Protein AF-A0A1A8N4W3-F1 (afdb_m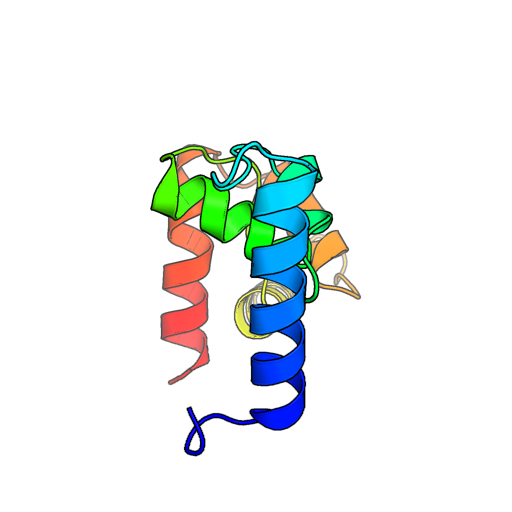onomer)

Solvent-accessible surface area (backbone atoms only — not comparable to full-atom values): 6478 Å² total; per-residue (Å²): 112,79,94,43,84,66,35,73,60,52,54,51,27,52,58,51,31,56,52,47,24,48,74,77,44,81,61,44,83,63,93,43,54,74,52,31,42,70,34,59,93,34,45,71,40,55,20,22,45,45,35,31,75,76,66,73,36,86,78,52,54,40,45,43,75,39,40,38,52,49,44,50,72,71,54,78,47,101,60,83,62,90,46,42,66,53,36,30,54,62,44,66,73,72,51,61,76,88,47,43,74,51,52,43,58,55,35,40,61,61,61,74,110

Secondary structure (DSSP, 8-state):
-TTSTTHHHHHHHHHHHHHHHHHHSTTS---SHHHHHTSTT--HHHHHHHHHHHH----S----HHHHHHHHHTT-SSS--SSHHHHHHHHHTTS-GGGTTHHHHHHHHHHH-

InterPro domains:
  IPR000445 Helix-hairpin-helix motif [PF00633] (25-49)
  IPR003265 HhH-GPD domain [PF00730] (1-96)
  IPR003265 HhH-GPD domain [SM00478] (1-113)
  IPR003265 HhH-GPD domain [cd00056] (1-111)
  IPR004036 Endonuclease III-like, conserved site-2 [PS01155] (27-56)
  IPR011257 DNA glycosylase [SSF48150] (1-112)
  IPR023170 Helix-hairpin-helix, base-excision DNA repair, C-terminal [G3DSA:1.10.1670.10] (59-113)

Organism: NCBI:txid704102

Nearest PDB structures (foldseek):
  7rdt-assembly1_A  TM=9.762E-01  e=6.251E-14  Homo sapiens
  7rds-assembly1_A  TM=5.155E-01  e=9.524E-13  Homo sapiens
  5kn8-assembly1_A  TM=7.429E-01  e=5.588E-04  Geobacillus stearothermophilus
  4ypr-assembly1_A  TM=7.445E-01  e=8.974E-04  Geobacillus stearothermophilus
  8dwe-assembly2_D  TM=7.604E-01  e=2.181E-03  Geobacillus stearothermophilus

Sequence (113 aa):
IYPVGFWRNKVKYLKQTSAVLQRDFGGDIPNSVEGLVRLPGVGPKMAHLAMDIAWNQVSGIGVDTHVHRISNRLGWFRRPTKNPEETRKALEEWLPRELWSEINWLLVGFGQQ

Radius of gyration: 15.73 Å; Cα contacts (8 Å, |Δi|>4): 115; chains: 1; bounding box: 39×26×40 Å

Foldseek 3Di:
DVVDPPVVQVVVLVVQQQVCCVPPVVRDQDLALVRQCPRPPRDSLNSQLCNCPVVVD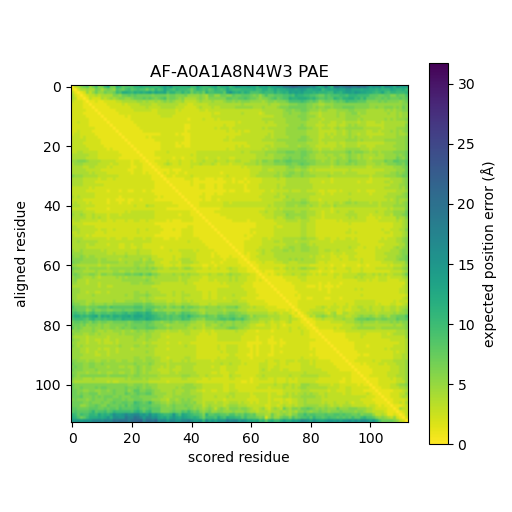RPWANFDPQLLVVCQVVVVAPDRDDDRVSSRVRCVVPPPSVCRNVSVVVRVVVSVD

Mean predicted aligned error: 3.74 Å

pLDDT: mean 92.98, std 5.34, range [58.47, 97.81]

Structure (mmCIF, N/CA/C/O backbone):
data_AF-A0A1A8N4W3-F1
#
_entry.id   AF-A0A1A8N4W3-F1
#
loop_
_atom_site.group_PDB
_atom_site.id
_atom_site.type_symbol
_atom_site.label_atom_id
_atom_site.label_alt_id
_atom_site.label_comp_id
_atom_site.label_asym_id
_atom_site.label_entity_id
_atom_site.label_seq_id
_atom_site.pdbx_PDB_ins_code
_atom_site.Cartn_x
_atom_site.Cartn_y
_atom_site.Cartn_z
_atom_site.occupancy
_atom_site.B_iso_or_equiv
_atom_site.auth_seq_id
_atom_site.auth_comp_id
_atom_site.auth_asym_id
_atom_site.auth_atom_id
_atom_site.pdbx_PDB_model_num
ATOM 1 N N . ILE A 1 1 ? -3.094 -8.221 20.483 1.00 73.56 1 ILE A N 1
ATOM 2 C CA . ILE A 1 1 ? -2.151 -8.097 19.338 1.00 73.56 1 ILE A CA 1
ATOM 3 C C . ILE A 1 1 ? -0.687 -7.834 19.750 1.00 73.56 1 ILE A C 1
ATOM 5 O O . ILE A 1 1 ? 0.095 -7.374 18.929 1.00 73.56 1 ILE A O 1
ATOM 9 N N . TYR A 1 2 ? -0.291 -8.164 20.990 1.00 81.56 2 TYR A N 1
ATOM 10 C CA . TYR A 1 2 ? 1.070 -7.973 21.519 1.00 81.56 2 TYR A CA 1
ATOM 11 C C . TYR A 1 2 ? 2.223 -8.650 20.753 1.00 81.56 2 TYR A C 1
ATOM 13 O O . TYR A 1 2 ? 3.280 -8.027 20.699 1.00 81.56 2 TYR A O 1
ATOM 21 N N . PRO A 1 3 ? 2.074 -9.846 20.135 1.00 90.94 3 PRO A N 1
ATOM 22 C CA . PRO A 1 3 ? 3.192 -10.452 19.402 1.00 90.94 3 PRO A CA 1
ATOM 23 C C . PRO A 1 3 ? 3.547 -9.701 18.108 1.00 90.94 3 PRO A C 1
ATOM 25 O O . PRO A 1 3 ? 4.555 -9.994 17.478 1.00 90.94 3 PRO A O 1
ATOM 28 N N . VAL A 1 4 ? 2.733 -8.725 17.693 1.00 86.75 4 VAL A N 1
ATOM 29 C CA . VAL A 1 4 ? 2.947 -7.969 16.459 1.00 86.75 4 VAL A CA 1
ATOM 30 C C . VAL A 1 4 ? 3.843 -6.756 16.729 1.00 86.75 4 VAL A C 1
ATOM 32 O O . VAL A 1 4 ? 3.600 -5.974 17.649 1.00 86.75 4 VAL A O 1
ATOM 35 N N . GLY A 1 5 ? 4.843 -6.534 15.873 1.00 88.69 5 GLY A N 1
ATOM 36 C CA . GLY A 1 5 ? 5.660 -5.318 15.910 1.00 88.69 5 GLY A CA 1
ATOM 37 C C . GLY A 1 5 ? 4.816 -4.034 15.871 1.00 88.69 5 GLY A C 1
ATOM 38 O O . GLY A 1 5 ? 3.764 -3.974 15.223 1.00 88.69 5 GLY A O 1
ATOM 39 N N . PHE A 1 6 ? 5.280 -2.994 16.573 1.00 92.38 6 PHE A N 1
ATOM 40 C CA . PHE A 1 6 ? 4.601 -1.694 16.699 1.00 92.38 6 PHE A CA 1
ATOM 41 C C . PHE A 1 6 ? 3.170 -1.764 17.268 1.00 92.38 6 PHE A C 1
ATOM 43 O O . PHE A 1 6 ? 2.347 -0.886 16.992 1.00 92.38 6 PHE A O 1
ATOM 50 N N . TRP A 1 7 ? 2.855 -2.778 18.086 1.00 93.75 7 TRP A N 1
ATOM 51 C CA . TRP A 1 7 ? 1.497 -3.006 18.600 1.00 93.75 7 TRP A CA 1
ATOM 52 C C . TRP A 1 7 ? 0.873 -1.782 19.288 1.00 93.75 7 TRP A C 1
ATOM 54 O O . TRP A 1 7 ? -0.321 -1.555 19.123 1.00 93.75 7 TRP A O 1
ATOM 64 N N . ARG A 1 8 ? 1.653 -0.957 20.007 1.00 94.19 8 ARG A N 1
ATOM 65 C CA . ARG A 1 8 ? 1.144 0.259 20.678 1.00 94.19 8 ARG A CA 1
ATOM 66 C C . ARG A 1 8 ? 0.499 1.231 19.687 1.00 94.19 8 ARG A C 1
ATOM 68 O O . ARG A 1 8 ? -0.625 1.680 19.905 1.00 94.19 8 ARG A O 1
ATOM 75 N N . ASN A 1 9 ? 1.179 1.497 18.571 1.00 94.81 9 ASN A N 1
ATOM 76 C CA . ASN A 1 9 ? 0.658 2.359 17.509 1.00 94.81 9 ASN A CA 1
ATOM 77 C C . ASN A 1 9 ? -0.527 1.700 16.802 1.00 94.81 9 ASN A C 1
ATOM 79 O O . ASN A 1 9 ? -1.533 2.358 16.563 1.00 94.81 9 ASN A O 1
ATOM 83 N N . LYS A 1 10 ? -0.455 0.388 16.544 1.00 93.94 10 LYS A N 1
ATOM 84 C CA . LYS A 1 10 ? -1.555 -0.356 15.911 1.00 93.94 10 LYS A CA 1
ATOM 85 C C . LYS A 1 10 ? -2.838 -0.315 16.745 1.00 93.94 10 LYS A C 1
ATOM 87 O O . LYS A 1 10 ? -3.900 -0.053 16.197 1.00 93.94 10 LYS A O 1
ATOM 92 N N . VAL A 1 11 ? -2.756 -0.488 18.067 1.00 95.69 11 VAL A N 1
ATOM 93 C CA . VAL A 1 11 ? -3.920 -0.361 18.966 1.00 95.69 11 VAL A CA 1
ATOM 94 C C . VAL A 1 11 ? -4.499 1.055 18.928 1.00 95.69 11 VAL A C 1
ATOM 96 O O . VAL A 1 11 ? -5.719 1.213 18.889 1.00 95.69 11 VAL A O 1
ATOM 99 N N . LYS A 1 12 ? -3.643 2.086 18.912 1.00 96.19 12 LYS A N 1
ATOM 100 C CA . LYS A 1 12 ? -4.085 3.480 18.769 1.00 96.19 12 LYS A CA 1
ATOM 101 C C . LYS A 1 12 ? -4.833 3.690 17.448 1.00 96.19 12 LYS A C 1
ATOM 103 O O . LYS A 1 12 ? -5.939 4.222 17.471 1.00 96.19 12 LYS A O 1
ATOM 108 N N . TYR A 1 13 ? -4.267 3.240 16.329 1.00 96.62 13 TYR A N 1
ATOM 109 C CA . TYR A 1 13 ? -4.891 3.382 15.014 1.00 96.62 13 TYR A CA 1
ATOM 110 C C . TYR A 1 13 ? -6.195 2.605 14.891 1.00 96.62 13 TYR A C 1
ATOM 112 O O . TYR A 1 13 ? -7.141 3.151 14.340 1.00 96.62 13 TYR A O 1
ATOM 120 N N . LEU A 1 14 ? -6.300 1.401 15.461 1.00 95.69 14 LEU A N 1
ATOM 121 C CA . LEU A 1 14 ? -7.558 0.649 15.484 1.00 95.69 14 LEU A CA 1
ATOM 122 C C . LEU A 1 14 ? -8.674 1.446 16.170 1.00 95.69 14 LEU A C 1
ATOM 124 O O . LEU A 1 14 ? -9.725 1.657 15.576 1.00 95.69 14 LEU A O 1
ATOM 128 N N . LYS A 1 15 ? -8.420 1.972 17.378 1.00 96.69 15 LYS A N 1
ATOM 129 C CA . LYS A 1 15 ? -9.401 2.795 18.109 1.00 96.69 15 LYS A CA 1
ATOM 130 C C . LYS A 1 15 ? -9.813 4.044 17.326 1.00 96.69 15 LYS A C 1
ATOM 132 O O . LYS A 1 15 ? -10.994 4.367 17.258 1.00 96.69 15 LYS A O 1
ATOM 137 N N . GLN A 1 16 ? -8.842 4.746 16.742 1.00 97.62 16 GLN A N 1
ATOM 138 C CA . GLN A 1 16 ? -9.106 5.956 15.961 1.00 97.62 16 GLN A CA 1
ATOM 139 C C . GLN A 1 16 ? -9.874 5.644 14.672 1.00 97.62 16 GLN A C 1
ATOM 141 O O . GLN A 1 16 ? -10.806 6.365 14.337 1.00 97.62 16 GLN A O 1
ATOM 146 N N . THR A 1 17 ? -9.519 4.556 13.988 1.00 97.44 17 THR A N 1
ATOM 147 C CA . THR A 1 17 ? -10.196 4.089 12.773 1.00 97.44 17 THR A CA 1
ATOM 148 C C . THR A 1 17 ? -11.659 3.789 13.064 1.00 97.44 17 THR A C 1
ATOM 150 O O . THR A 1 17 ? -12.517 4.335 12.386 1.00 97.44 17 THR A O 1
ATOM 153 N N . SER A 1 18 ? -11.973 3.028 14.119 1.00 97.00 18 SER A N 1
ATOM 154 C CA . SER A 1 18 ? -13.369 2.748 14.487 1.00 97.00 18 SER A CA 1
ATOM 155 C C . SER A 1 18 ? -14.183 4.023 14.745 1.00 97.00 18 SER A C 1
ATOM 157 O O . SER A 1 18 ? -15.329 4.108 14.316 1.00 97.00 18 SER A O 1
ATOM 159 N N . ALA A 1 19 ? -13.592 5.033 15.394 1.00 97.31 19 ALA A N 1
ATOM 160 C CA . ALA A 1 19 ? -14.259 6.316 15.621 1.00 97.31 19 ALA A CA 1
ATOM 161 C C . ALA A 1 19 ? -14.495 7.100 14.316 1.00 97.31 19 ALA A C 1
ATOM 163 O O . ALA A 1 19 ? -15.567 7.670 14.131 1.00 97.31 19 ALA A O 1
ATOM 164 N N . VAL A 1 20 ? -13.514 7.113 13.404 1.00 97.12 20 VAL A N 1
ATOM 165 C CA . VAL A 1 20 ? -13.638 7.746 12.078 1.00 97.12 20 VAL A CA 1
ATOM 166 C C . VAL A 1 20 ? -14.721 7.060 11.246 1.00 97.12 20 VAL A C 1
ATOM 168 O O . VAL A 1 20 ? -15.556 7.746 10.671 1.00 97.12 20 VAL A O 1
ATOM 171 N N . LEU A 1 21 ? -14.756 5.724 11.228 1.00 97.81 21 LEU A N 1
ATOM 172 C CA . LEU A 1 21 ? -15.761 4.957 10.484 1.00 97.81 21 LEU A CA 1
ATOM 173 C C . LEU A 1 21 ? -17.182 5.269 10.964 1.00 97.81 21 LEU A C 1
ATOM 175 O O . LEU A 1 21 ? -18.054 5.554 10.148 1.00 97.81 21 LEU A O 1
ATOM 179 N N . GLN A 1 22 ? -17.411 5.285 12.281 1.00 97.56 22 GLN A N 1
ATOM 180 C CA . GLN A 1 22 ? -18.727 5.634 12.825 1.00 97.56 22 GLN A CA 1
ATOM 181 C C . GLN A 1 22 ? -19.138 7.072 12.497 1.00 97.56 22 GLN A C 1
ATOM 183 O O . GLN A 1 22 ? -20.290 7.306 12.146 1.00 97.56 22 GLN A O 1
ATOM 188 N N . ARG A 1 23 ? -18.213 8.031 12.614 1.00 96.94 23 ARG A N 1
ATOM 189 C CA . ARG A 1 23 ? -18.514 9.455 12.429 1.00 96.94 23 ARG A CA 1
ATOM 190 C C . ARG A 1 23 ? -18.708 9.840 10.962 1.00 96.94 23 ARG A C 1
ATOM 192 O O . ARG A 1 23 ? -19.641 10.573 10.657 1.00 96.94 23 ARG A O 1
ATOM 199 N N . ASP A 1 24 ? -17.825 9.370 10.081 1.00 96.44 24 ASP A N 1
ATOM 200 C CA . ASP A 1 24 ? -17.686 9.907 8.721 1.00 96.44 24 ASP A CA 1
ATOM 201 C C . ASP A 1 24 ? -18.192 8.944 7.634 1.00 96.44 24 ASP A C 1
ATOM 203 O O . ASP A 1 24 ? -18.459 9.378 6.516 1.00 96.44 24 ASP A O 1
ATOM 207 N N . PHE A 1 25 ? -18.329 7.648 7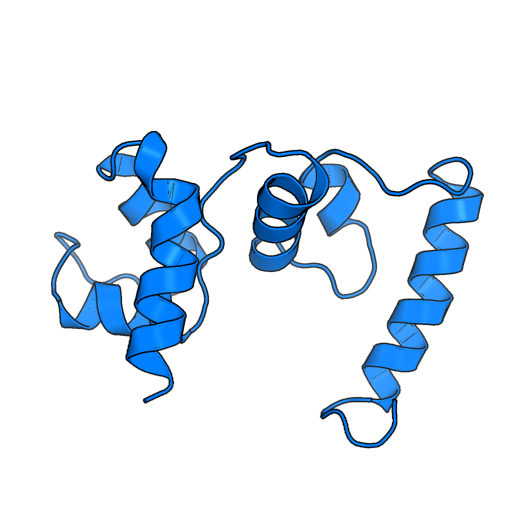.942 1.00 96.12 25 PHE A N 1
ATOM 208 C CA . PHE A 1 25 ? -18.640 6.597 6.961 1.00 96.12 25 PHE A CA 1
ATOM 209 C C . PHE A 1 25 ? -19.837 5.720 7.363 1.00 96.12 25 PHE A C 1
ATOM 211 O O . PHE A 1 25 ? -20.005 4.617 6.853 1.00 96.12 25 PHE A O 1
ATOM 218 N N . GLY A 1 26 ? -20.679 6.182 8.295 1.00 95.50 26 GLY A N 1
ATOM 219 C CA . GLY A 1 26 ? -21.892 5.457 8.698 1.00 95.50 26 GLY A CA 1
ATOM 220 C C . GLY A 1 26 ? -21.624 4.099 9.358 1.00 95.50 26 GLY A C 1
ATOM 221 O O . GLY A 1 26 ? -22.502 3.243 9.381 1.00 95.50 26 GLY A O 1
ATOM 222 N N . GLY A 1 27 ? -20.416 3.895 9.889 1.00 96.25 27 GLY A N 1
ATOM 223 C CA . GLY A 1 27 ? -19.991 2.638 10.502 1.00 96.25 27 GLY A CA 1
ATOM 224 C C . GLY A 1 27 ? -19.448 1.591 9.526 1.00 96.25 27 GLY A C 1
ATOM 225 O O . GLY A 1 27 ? -19.031 0.534 9.995 1.00 96.25 27 GLY A O 1
ATOM 226 N N . ASP A 1 28 ? -19.401 1.879 8.224 1.00 96.69 28 ASP A N 1
ATOM 227 C CA . ASP A 1 28 ? -18.878 0.967 7.202 1.00 96.69 28 ASP A CA 1
ATOM 228 C C . ASP A 1 28 ? -17.502 1.410 6.677 1.00 96.69 28 ASP A C 1
ATOM 230 O O . ASP A 1 28 ? -17.065 2.543 6.893 1.00 96.69 28 ASP A O 1
ATOM 234 N N . ILE A 1 29 ? -16.789 0.502 6.010 1.00 96.44 29 ILE A N 1
ATOM 235 C CA . ILE A 1 29 ? -15.458 0.743 5.454 1.00 96.44 29 ILE A CA 1
ATOM 236 C C . ILE A 1 29 ? -15.588 1.470 4.105 1.00 96.44 29 ILE A C 1
ATOM 238 O O . ILE A 1 29 ? -16.297 0.987 3.222 1.00 96.44 29 ILE A O 1
ATOM 242 N N . PRO A 1 30 ? -14.881 2.597 3.885 1.00 96.19 30 PRO A N 1
ATOM 243 C CA . PRO A 1 30 ? -14.905 3.275 2.595 1.00 96.19 30 PRO A CA 1
ATOM 244 C C . PRO A 1 30 ? -14.362 2.380 1.477 1.00 96.19 30 PRO A C 1
ATOM 246 O O . PRO A 1 30 ? -13.279 1.813 1.596 1.00 96.19 30 PRO A O 1
ATOM 249 N N . ASN A 1 31 ? -15.081 2.335 0.360 1.00 95.69 31 ASN A N 1
ATOM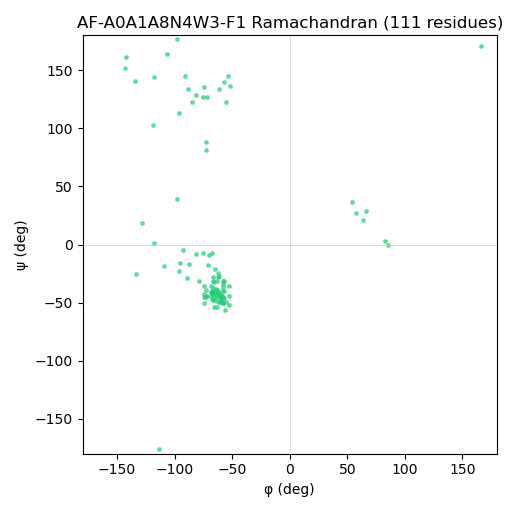 250 C CA . ASN A 1 31 ? -14.754 1.560 -0.838 1.00 95.69 31 ASN A CA 1
ATOM 251 C C . ASN A 1 31 ? -14.055 2.410 -1.916 1.00 95.69 31 ASN A C 1
ATOM 253 O O . ASN A 1 31 ? -14.345 2.300 -3.106 1.00 95.69 31 ASN A O 1
ATOM 257 N N . SER A 1 32 ? -13.158 3.304 -1.502 1.00 96.88 32 SER A N 1
ATOM 258 C CA . SER A 1 32 ? -12.338 4.112 -2.407 1.00 96.88 32 SER A CA 1
ATOM 259 C C . SER A 1 32 ? -10.936 4.297 -1.846 1.00 96.88 32 SER A C 1
ATOM 261 O O . SER A 1 32 ? -10.739 4.318 -0.628 1.00 96.88 32 SER A O 1
ATOM 263 N N . VAL A 1 33 ? -9.946 4.475 -2.726 1.00 96.44 33 VAL A N 1
ATOM 264 C CA . VAL A 1 33 ? -8.554 4.709 -2.311 1.00 96.44 33 VAL A CA 1
ATOM 265 C C . VAL A 1 33 ? -8.466 5.967 -1.448 1.00 96.44 33 VAL A C 1
ATOM 267 O O . VAL A 1 33 ? -7.852 5.947 -0.382 1.00 96.44 33 VAL A O 1
ATOM 270 N N . GLU A 1 34 ? -9.132 7.047 -1.857 1.00 96.44 34 GLU A N 1
ATOM 271 C CA . GLU A 1 34 ? -9.151 8.317 -1.132 1.00 96.44 34 GLU A CA 1
ATOM 272 C C . GLU A 1 34 ? -9.796 8.171 0.246 1.00 96.44 34 GLU A C 1
ATOM 274 O O . GLU A 1 34 ? -9.328 8.774 1.211 1.00 96.44 34 GLU A O 1
ATOM 279 N N . GLY A 1 35 ? -10.866 7.378 0.352 1.00 96.81 35 GLY A N 1
ATOM 280 C CA . GLY A 1 35 ? -11.532 7.105 1.619 1.00 96.81 35 GLY A CA 1
ATOM 281 C C . GLY A 1 35 ? -10.662 6.262 2.549 1.00 96.81 35 GLY A C 1
ATOM 282 O O . GLY A 1 35 ? -10.499 6.604 3.719 1.00 96.81 35 GLY A O 1
ATOM 283 N N . LEU A 1 36 ? -10.032 5.213 2.022 1.00 97.44 36 LEU A N 1
ATOM 284 C CA . LEU A 1 36 ? -9.149 4.332 2.783 1.00 97.44 36 LEU A CA 1
ATOM 285 C C . LEU A 1 36 ? -7.911 5.068 3.302 1.00 97.44 36 LEU A C 1
ATOM 287 O O . LEU A 1 36 ? -7.561 4.902 4.465 1.00 97.44 36 LEU A O 1
ATOM 291 N N . VAL A 1 37 ? -7.281 5.930 2.497 1.00 96.81 37 VAL A N 1
ATOM 292 C CA . VAL A 1 37 ? -6.107 6.726 2.916 1.00 96.81 37 VAL A CA 1
ATOM 293 C C . VAL A 1 37 ? -6.444 7.736 4.026 1.00 96.81 37 VAL A C 1
ATOM 295 O O . VAL A 1 37 ? -5.558 8.147 4.774 1.00 96.81 37 VAL A O 1
ATOM 298 N N . ARG A 1 38 ? -7.718 8.120 4.202 1.00 96.00 38 ARG A N 1
ATOM 299 C CA . ARG A 1 38 ? -8.140 8.953 5.346 1.00 96.00 38 ARG A CA 1
ATOM 300 C C . ARG A 1 38 ? -8.115 8.192 6.672 1.00 96.00 38 ARG A C 1
ATOM 302 O O . ARG A 1 38 ? -8.133 8.825 7.730 1.00 96.00 38 ARG A O 1
ATOM 309 N N . LEU A 1 39 ? -8.080 6.860 6.642 1.00 96.94 39 LEU A N 1
ATOM 310 C CA . LEU A 1 39 ? -8.037 6.056 7.853 1.00 96.94 39 LEU A CA 1
ATOM 311 C C . LEU A 1 39 ? -6.640 6.115 8.501 1.00 96.94 39 LEU A C 1
ATOM 313 O O . LEU A 1 39 ? -5.619 5.973 7.822 1.00 96.94 39 LEU A O 1
ATOM 317 N N . PRO A 1 40 ? -6.555 6.290 9.832 1.00 95.50 40 PRO A N 1
ATOM 318 C CA . PRO A 1 40 ? -5.283 6.352 10.542 1.00 95.50 40 PRO A CA 1
ATOM 319 C C . PRO A 1 40 ? -4.396 5.128 10.288 1.00 95.50 40 PRO A C 1
ATOM 321 O O . PRO A 1 40 ? -4.766 3.994 10.586 1.00 95.50 40 PRO A O 1
ATOM 324 N N . GLY A 1 41 ? -3.182 5.367 9.791 1.00 92.62 41 GLY A N 1
ATOM 325 C CA . GLY A 1 41 ? -2.201 4.311 9.524 1.00 92.62 41 GLY A CA 1
ATOM 326 C C . GLY A 1 41 ? -2.380 3.586 8.186 1.00 92.62 41 GLY A C 1
ATOM 327 O O . GLY A 1 41 ? -1.606 2.671 7.902 1.00 92.62 41 GLY A O 1
ATOM 328 N N . VAL A 1 42 ? -3.341 3.996 7.352 1.00 96.06 42 VAL A N 1
ATOM 329 C CA . VAL A 1 42 ? -3.517 3.478 5.992 1.00 96.06 42 VAL A CA 1
ATOM 330 C C . VAL A 1 42 ? -2.838 4.421 5.000 1.00 96.06 42 VAL A C 1
ATOM 332 O O . VAL A 1 42 ? -3.236 5.565 4.824 1.00 96.06 42 VAL A O 1
ATOM 335 N N . GLY A 1 43 ? -1.773 3.939 4.358 1.00 94.00 43 GLY A N 1
ATOM 336 C CA . GLY A 1 43 ? -1.113 4.636 3.249 1.00 94.00 43 GLY A CA 1
ATOM 337 C C . GLY A 1 43 ? -1.564 4.119 1.874 1.00 94.00 43 GLY A C 1
ATOM 338 O O . GLY A 1 43 ? -2.278 3.114 1.813 1.00 94.00 43 GLY A O 1
ATOM 339 N N . PRO A 1 44 ? -1.081 4.722 0.770 1.00 92.50 44 PRO A N 1
ATOM 340 C CA . PRO A 1 44 ? -1.481 4.366 -0.598 1.00 92.50 44 PRO A CA 1
ATOM 341 C C . PRO A 1 44 ? -1.346 2.872 -0.921 1.00 92.50 44 PRO A C 1
ATOM 343 O O . PRO A 1 44 ? -2.286 2.266 -1.424 1.00 92.50 44 PRO A O 1
ATOM 346 N N . LYS A 1 45 ? -0.229 2.236 -0.529 1.00 92.81 45 LYS A N 1
ATOM 347 C CA . LYS A 1 45 ? -0.033 0.781 -0.681 1.00 92.81 45 LYS A CA 1
ATOM 348 C C . LYS A 1 45 ? -1.195 -0.010 -0.069 1.00 92.81 45 LYS A C 1
ATOM 350 O O . LYS A 1 45 ? -1.743 -0.901 -0.707 1.00 92.81 45 LYS A O 1
ATOM 355 N N . MET A 1 46 ? -1.525 0.286 1.188 1.00 95.31 46 MET A N 1
ATOM 356 C CA . MET A 1 46 ? -2.554 -0.451 1.924 1.00 95.31 46 MET A CA 1
ATOM 357 C C . MET A 1 46 ? -3.943 -0.199 1.340 1.00 95.31 46 MET A C 1
ATOM 359 O O . MET A 1 46 ? -4.743 -1.126 1.297 1.00 95.31 46 MET A O 1
ATOM 363 N N . ALA A 1 47 ? -4.209 1.018 0.860 1.00 96.44 47 ALA A N 1
ATOM 364 C CA . ALA A 1 47 ? -5.464 1.350 0.202 1.00 96.44 47 ALA A CA 1
ATOM 365 C C . ALA A 1 47 ? -5.645 0.567 -1.108 1.00 96.44 47 ALA A C 1
ATOM 367 O O . ALA A 1 47 ? -6.678 -0.069 -1.285 1.00 96.44 47 ALA A O 1
ATOM 368 N N . HIS A 1 48 ? -4.629 0.521 -1.977 1.00 95.50 48 HIS A N 1
ATOM 369 C CA . HIS A 1 48 ? -4.697 -0.263 -3.216 1.00 95.50 48 HIS A CA 1
ATOM 370 C C . HIS A 1 48 ? -4.892 -1.761 -2.958 1.00 95.50 48 HIS A C 1
ATOM 372 O O . HIS A 1 48 ? -5.743 -2.378 -3.591 1.00 95.50 48 HIS A O 1
ATOM 378 N N . LEU A 1 49 ? -4.171 -2.326 -1.981 1.00 94.31 49 LEU A N 1
ATOM 379 C CA . LEU A 1 49 ? -4.345 -3.730 -1.592 1.00 94.31 49 LEU A CA 1
ATOM 380 C C . LEU A 1 49 ? -5.746 -4.016 -1.041 1.00 94.31 49 LEU A C 1
ATOM 382 O O . LEU A 1 49 ? -6.318 -5.056 -1.343 1.00 94.31 49 LEU A O 1
ATOM 386 N N . ALA A 1 50 ? -6.306 -3.112 -0.234 1.00 96.06 50 ALA A N 1
ATOM 387 C CA . ALA A 1 50 ? -7.654 -3.282 0.300 1.00 96.06 50 ALA A CA 1
ATOM 388 C C . ALA A 1 50 ? -8.716 -3.215 -0.808 1.00 96.06 50 ALA A C 1
ATOM 390 O O . ALA A 1 50 ? -9.608 -4.055 -0.826 1.00 96.06 50 ALA A O 1
ATOM 391 N N . MET A 1 51 ? -8.593 -2.275 -1.752 1.00 97.06 51 MET A N 1
ATOM 392 C CA . MET A 1 51 ? -9.481 -2.184 -2.920 1.00 97.06 51 MET A CA 1
ATOM 393 C C . MET A 1 51 ? -9.478 -3.470 -3.749 1.00 97.06 51 MET A C 1
ATOM 395 O O . MET A 1 51 ? -10.541 -3.972 -4.116 1.00 97.06 51 MET A O 1
ATOM 399 N N . ASP A 1 52 ? -8.292 -4.023 -3.995 1.00 94.62 52 ASP A N 1
ATOM 400 C CA . ASP A 1 52 ? -8.131 -5.263 -4.745 1.00 94.62 52 ASP A CA 1
ATOM 401 C C . ASP A 1 52 ? -8.743 -6.455 -3.993 1.00 94.62 52 ASP A C 1
ATOM 403 O O . ASP A 1 52 ? -9.639 -7.121 -4.495 1.00 94.62 52 ASP A O 1
ATOM 407 N N . ILE A 1 53 ? -8.353 -6.673 -2.735 1.00 93.12 53 ILE A N 1
ATOM 408 C CA . ILE A 1 53 ? -8.741 -7.879 -1.988 1.00 93.12 53 ILE A CA 1
ATOM 409 C C . ILE A 1 53 ? -10.205 -7.847 -1.528 1.00 93.12 53 ILE A C 1
ATOM 411 O O . ILE A 1 53 ? -10.885 -8.869 -1.580 1.00 93.12 53 ILE A O 1
ATOM 415 N N . ALA A 1 54 ? -10.693 -6.710 -1.026 1.00 95.81 54 ALA A N 1
ATOM 416 C CA . ALA A 1 54 ? -12.020 -6.639 -0.410 1.00 95.81 54 ALA A CA 1
ATOM 417 C C . ALA A 1 54 ? -13.134 -6.306 -1.412 1.00 95.81 54 ALA A C 1
ATOM 419 O O . ALA A 1 54 ? -14.266 -6.744 -1.216 1.00 95.81 54 ALA A O 1
ATOM 420 N N . TRP A 1 55 ? -12.825 -5.569 -2.486 1.00 96.38 55 TRP A N 1
ATOM 421 C CA . TRP A 1 55 ? -13.813 -5.160 -3.494 1.00 96.38 55 TRP A CA 1
ATOM 422 C C . TRP A 1 55 ? -13.540 -5.708 -4.895 1.00 96.38 55 TRP A C 1
ATOM 424 O O . TRP A 1 55 ? -14.314 -5.413 -5.805 1.00 96.38 55 TRP A O 1
ATOM 434 N N . ASN A 1 56 ? -12.485 -6.509 -5.092 1.00 93.94 56 ASN A N 1
ATOM 435 C CA . ASN A 1 56 ? -12.071 -7.001 -6.410 1.00 93.94 56 ASN A CA 1
ATOM 436 C C . ASN A 1 56 ? -11.858 -5.850 -7.414 1.00 93.94 56 ASN A C 1
ATOM 438 O O . ASN A 1 56 ? -12.220 -5.935 -8.589 1.00 93.94 56 ASN A O 1
ATOM 442 N N . GLN A 1 57 ? -11.335 -4.724 -6.917 1.00 95.25 57 GLN A N 1
ATOM 443 C CA . GLN A 1 57 ? -11.141 -3.496 -7.678 1.00 95.25 57 GLN A CA 1
ATOM 444 C C . GLN A 1 57 ? -9.662 -3.123 -7.745 1.00 95.25 57 GLN A C 1
ATOM 446 O O . GLN A 1 57 ? -9.090 -2.522 -6.832 1.00 95.25 57 GLN A O 1
ATOM 451 N N . VAL A 1 58 ? -9.060 -3.402 -8.901 1.00 94.25 58 VAL A N 1
ATOM 452 C CA . VAL A 1 58 ? -7.672 -3.044 -9.211 1.00 94.25 58 VAL A CA 1
ATOM 453 C C . VAL A 1 58 ? -7.559 -1.534 -9.453 1.00 94.25 58 VAL A C 1
ATOM 455 O O . VAL A 1 58 ? -7.694 -1.035 -10.577 1.00 94.25 58 VAL A O 1
ATOM 458 N N . SER A 1 59 ? -7.338 -0.799 -8.365 1.00 93.94 59 SER A N 1
ATOM 459 C CA . SER A 1 59 ? -7.179 0.663 -8.352 1.00 93.94 59 SER A CA 1
ATOM 460 C C . SER A 1 59 ? -5.737 1.133 -8.583 1.00 93.94 59 SER A C 1
ATOM 462 O O . SER A 1 59 ? -5.520 2.302 -8.884 1.00 93.94 59 SER A O 1
ATOM 464 N N . GLY A 1 60 ? -4.760 0.238 -8.430 1.00 94.12 60 GLY A N 1
ATOM 465 C CA . GLY A 1 60 ? -3.333 0.515 -8.577 1.00 94.12 60 GLY A CA 1
ATOM 466 C C . GLY A 1 60 ? -2.487 -0.618 -8.003 1.00 94.12 60 GLY A C 1
ATOM 467 O O . GLY A 1 60 ? -3.010 -1.513 -7.337 1.00 94.12 60 GLY A O 1
ATOM 468 N N . ILE A 1 61 ? -1.177 -0.586 -8.244 1.00 94.31 61 ILE A N 1
ATOM 469 C CA . ILE A 1 61 ? -0.257 -1.613 -7.737 1.00 94.31 61 ILE A CA 1
ATOM 470 C C . ILE A 1 61 ? 0.165 -1.272 -6.303 1.00 94.31 61 ILE A C 1
ATOM 472 O O . ILE A 1 61 ? 0.765 -0.230 -6.026 1.00 94.31 61 ILE A O 1
ATOM 476 N N . GLY A 1 62 ? -0.088 -2.186 -5.365 1.00 92.31 62 GLY A N 1
ATOM 477 C CA . GLY A 1 62 ? 0.385 -2.063 -3.987 1.00 92.31 62 GLY A CA 1
ATOM 478 C C . GLY A 1 62 ? 1.890 -2.310 -3.872 1.00 92.31 62 GLY A C 1
ATOM 479 O O . GLY A 1 62 ? 2.299 -3.399 -3.494 1.00 92.31 62 GLY A O 1
ATOM 480 N N . VAL A 1 63 ? 2.749 -1.334 -4.166 1.00 92.06 63 VAL A N 1
ATOM 481 C CA . VAL A 1 63 ? 4.208 -1.542 -4.091 1.00 92.06 63 VAL A CA 1
ATOM 482 C C . VAL A 1 63 ? 4.702 -1.554 -2.645 1.00 92.06 63 VAL A C 1
ATOM 484 O O . VAL A 1 63 ? 4.477 -0.619 -1.874 1.00 92.06 63 VAL A O 1
ATOM 487 N N . ASP A 1 64 ? 5.434 -2.604 -2.280 1.00 89.75 64 ASP A N 1
ATOM 488 C CA . ASP A 1 64 ? 6.139 -2.698 -1.007 1.00 89.75 64 ASP A CA 1
ATOM 489 C C . ASP A 1 64 ? 7.662 -2.703 -1.169 1.00 89.75 64 ASP A C 1
ATOM 491 O O . ASP A 1 64 ? 8.190 -2.524 -2.266 1.00 89.75 64 ASP A O 1
ATOM 495 N N . THR A 1 65 ? 8.387 -2.870 -0.063 1.00 90.44 65 THR A N 1
ATOM 496 C CA . THR A 1 65 ? 9.853 -2.851 -0.072 1.00 90.44 65 THR A CA 1
ATOM 497 C C . THR A 1 65 ? 10.461 -3.980 -0.905 1.00 90.44 65 THR A C 1
ATOM 499 O O . THR A 1 65 ? 11.519 -3.770 -1.498 1.00 90.44 65 THR A O 1
ATOM 502 N N . HIS A 1 66 ? 9.819 -5.149 -0.988 1.00 92.06 66 HIS A N 1
ATOM 503 C CA . HIS A 1 66 ? 10.285 -6.271 -1.799 1.00 92.06 66 HIS A CA 1
ATOM 504 C C . HIS A 1 66 ? 10.027 -5.999 -3.279 1.00 92.06 66 HIS A C 1
ATOM 506 O O . HIS A 1 66 ? 10.973 -6.050 -4.063 1.00 92.06 66 HIS A O 1
ATOM 512 N N . VAL A 1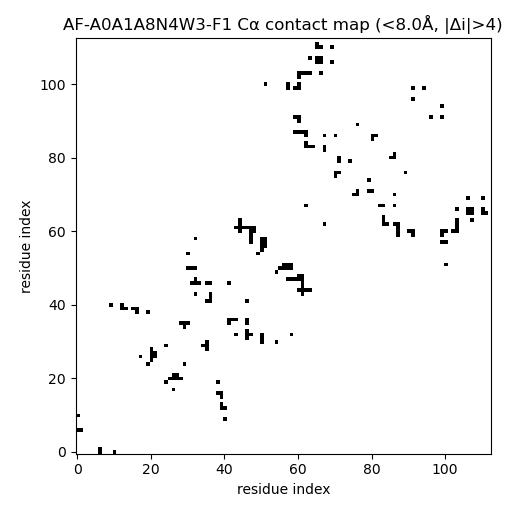 67 ? 8.801 -5.608 -3.644 1.00 92.56 67 VAL A N 1
ATOM 513 C CA . VAL A 1 67 ? 8.433 -5.233 -5.021 1.00 92.56 67 VAL A CA 1
ATOM 514 C C . VAL A 1 67 ? 9.345 -4.117 -5.535 1.00 92.56 67 VAL A C 1
ATOM 516 O O . VAL A 1 67 ? 9.939 -4.247 -6.605 1.00 92.56 67 VAL A O 1
ATOM 519 N N . HIS A 1 68 ? 9.526 -3.051 -4.748 1.00 94.50 68 HIS A N 1
ATOM 520 C CA . HIS A 1 68 ? 10.407 -1.928 -5.077 1.00 94.50 68 HIS A CA 1
ATOM 521 C C . HIS A 1 68 ? 11.852 -2.382 -5.306 1.00 94.50 68 HIS A C 1
ATOM 523 O O . HIS A 1 68 ? 12.463 -2.061 -6.328 1.00 94.50 68 HIS A O 1
ATOM 529 N N . ARG A 1 69 ? 12.409 -3.156 -4.369 1.00 94.19 69 ARG A N 1
ATOM 530 C CA . ARG A 1 69 ? 13.796 -3.623 -4.439 1.00 94.19 69 ARG A CA 1
ATOM 531 C C . ARG A 1 69 ? 14.021 -4.573 -5.612 1.00 94.19 69 ARG A C 1
ATOM 533 O O . ARG A 1 69 ? 15.025 -4.438 -6.303 1.00 94.19 69 ARG A O 1
ATOM 540 N N . ILE A 1 70 ? 13.123 -5.534 -5.823 1.00 94.12 70 ILE A N 1
ATOM 541 C CA . ILE A 1 70 ? 13.253 -6.537 -6.885 1.00 94.12 70 ILE A CA 1
ATOM 542 C C . ILE A 1 70 ? 13.110 -5.875 -8.253 1.00 94.12 70 ILE A C 1
ATOM 544 O O . ILE A 1 70 ? 13.984 -6.064 -9.091 1.00 94.12 70 ILE A O 1
ATOM 548 N N . SER A 1 71 ? 12.099 -5.026 -8.451 1.00 94.00 71 SER A N 1
ATOM 549 C CA . SER A 1 71 ? 11.884 -4.345 -9.737 1.00 94.00 71 SER A CA 1
ATOM 550 C C . SER A 1 71 ? 13.089 -3.486 -10.142 1.00 94.00 71 SER A C 1
ATOM 552 O O . SER A 1 71 ? 13.506 -3.497 -11.298 1.00 94.00 71 SER A O 1
ATOM 554 N N . ASN A 1 72 ? 13.710 -2.792 -9.177 1.00 94.56 72 ASN A N 1
ATOM 555 C CA . ASN A 1 72 ? 14.948 -2.046 -9.422 1.00 94.56 72 ASN A CA 1
ATOM 556 C C . ASN A 1 72 ? 16.146 -2.961 -9.721 1.00 94.56 72 ASN A C 1
ATOM 558 O O . ASN A 1 72 ? 16.938 -2.647 -10.604 1.00 94.56 72 ASN A O 1
ATOM 562 N N . ARG A 1 73 ? 16.285 -4.099 -9.025 1.00 94.00 73 ARG A N 1
ATOM 563 C CA . ARG A 1 73 ? 17.370 -5.069 -9.275 1.00 94.00 73 ARG A CA 1
ATOM 564 C C . ARG A 1 73 ? 17.256 -5.755 -10.632 1.00 94.00 73 ARG A C 1
ATOM 566 O O . ARG A 1 73 ? 18.277 -5.999 -11.260 1.00 94.00 73 ARG A O 1
ATOM 573 N N . LEU A 1 74 ? 16.037 -6.055 -11.073 1.00 93.81 74 LEU A N 1
ATOM 574 C CA . LEU A 1 74 ? 15.774 -6.673 -12.373 1.00 93.81 74 LEU A CA 1
ATOM 575 C C . LEU A 1 74 ? 15.928 -5.690 -13.541 1.00 93.81 74 LEU A C 1
ATOM 577 O O . LEU A 1 74 ? 15.873 -6.109 -14.693 1.00 93.81 74 LEU A O 1
ATOM 581 N N . GLY A 1 75 ? 16.119 -4.394 -13.268 1.00 93.75 75 GLY A N 1
ATOM 582 C CA . GLY A 1 75 ? 16.283 -3.387 -14.314 1.00 93.75 75 GLY A CA 1
ATOM 583 C C . GLY A 1 75 ? 15.022 -3.178 -15.153 1.00 93.75 75 GLY A C 1
ATOM 584 O O . GLY A 1 75 ? 15.120 -2.807 -16.317 1.00 93.75 75 GLY A O 1
ATOM 585 N N . TRP A 1 76 ? 13.834 -3.398 -14.581 1.00 93.75 76 TRP A N 1
ATOM 586 C CA . TRP A 1 76 ? 12.553 -3.251 -15.291 1.00 93.75 76 TRP A CA 1
ATOM 587 C C . TRP A 1 76 ? 12.204 -1.810 -15.679 1.00 93.75 76 TRP A C 1
ATOM 589 O O . TRP A 1 76 ? 11.237 -1.571 -16.395 1.00 93.75 76 TRP A O 1
ATOM 599 N N . PHE A 1 77 ? 12.992 -0.839 -15.225 1.00 90.69 77 PHE A N 1
ATOM 600 C CA . PHE A 1 77 ? 12.796 0.572 -15.515 1.00 90.69 77 PHE A CA 1
ATOM 601 C C . PHE A 1 77 ? 13.995 1.124 -16.281 1.00 90.69 77 PHE A C 1
ATOM 603 O O . PHE A 1 77 ? 15.141 0.797 -15.975 1.00 90.69 77 PHE A O 1
ATOM 610 N N . ARG A 1 78 ? 13.747 2.054 -17.216 1.00 84.31 78 ARG A N 1
ATOM 611 C CA . ARG A 1 78 ? 14.819 2.778 -17.933 1.00 84.31 78 ARG A CA 1
ATOM 612 C C . ARG A 1 78 ? 15.766 3.518 -16.985 1.00 84.31 78 ARG A C 1
ATOM 614 O O . ARG A 1 78 ? 16.932 3.724 -17.307 1.00 84.31 78 ARG A O 1
ATOM 621 N N . ARG A 1 79 ? 15.243 3.976 -15.845 1.00 89.44 79 ARG A N 1
ATOM 622 C CA . ARG A 1 79 ? 15.995 4.614 -14.762 1.00 89.44 79 ARG A CA 1
ATOM 623 C C . ARG A 1 79 ? 15.541 4.018 -13.429 1.00 89.44 79 ARG A C 1
ATOM 625 O O . ARG A 1 79 ? 14.336 3.825 -13.267 1.00 89.44 79 ARG A O 1
ATOM 632 N N . PRO A 1 80 ? 16.455 3.769 -12.476 1.00 92.00 80 PRO A N 1
ATOM 633 C CA . PRO A 1 80 ? 16.079 3.318 -11.143 1.00 92.00 80 PRO A CA 1
ATOM 634 C C . PRO A 1 80 ? 15.113 4.293 -10.465 1.00 92.00 80 PRO A C 1
ATOM 636 O O . PRO A 1 80 ? 15.276 5.512 -10.555 1.00 92.00 80 PRO A O 1
ATOM 639 N N . THR A 1 81 ? 14.127 3.743 -9.765 1.00 95.12 81 THR A N 1
ATOM 640 C CA . THR A 1 81 ? 13.144 4.502 -8.983 1.00 95.12 81 THR A CA 1
ATOM 641 C C . THR A 1 81 ? 13.639 4.665 -7.550 1.00 95.12 81 THR A C 1
ATOM 643 O O . THR A 1 81 ? 14.302 3.780 -7.010 1.00 95.12 81 THR A O 1
ATOM 646 N N . LYS A 1 82 ? 13.341 5.802 -6.918 1.00 93.81 82 LYS A N 1
ATOM 647 C CA . LYS A 1 82 ? 13.868 6.156 -5.588 1.00 93.81 82 LYS A CA 1
ATOM 648 C C . LYS A 1 82 ? 12.920 5.814 -4.448 1.00 93.81 82 LYS A C 1
ATOM 650 O O . LYS A 1 82 ? 13.356 5.692 -3.307 1.00 93.81 82 LYS A O 1
ATOM 655 N N . ASN A 1 83 ? 11.627 5.705 -4.734 1.00 93.31 83 ASN A N 1
ATOM 656 C CA . ASN A 1 83 ? 10.608 5.407 -3.735 1.00 93.31 83 ASN A CA 1
ATOM 657 C C . ASN A 1 83 ? 9.524 4.464 -4.298 1.00 93.31 83 ASN A C 1
ATOM 659 O O . ASN A 1 83 ? 9.397 4.337 -5.518 1.00 93.31 83 ASN A O 1
ATOM 663 N N . PRO A 1 84 ? 8.739 3.795 -3.427 1.00 92.50 84 PRO A N 1
ATOM 664 C CA . PRO A 1 84 ? 7.696 2.859 -3.852 1.00 92.50 84 PRO A CA 1
ATOM 665 C C . PRO A 1 84 ? 6.627 3.468 -4.767 1.00 92.50 84 PRO A C 1
ATOM 667 O O . PRO A 1 84 ? 6.097 2.768 -5.622 1.00 92.50 84 PRO A O 1
ATOM 670 N N . GLU A 1 85 ? 6.323 4.757 -4.615 1.00 92.69 85 GLU A N 1
ATOM 671 C CA . GLU A 1 85 ? 5.310 5.436 -5.430 1.00 92.69 85 GLU A CA 1
ATOM 672 C C . GLU A 1 85 ? 5.802 5.678 -6.864 1.00 92.69 85 GLU A C 1
ATOM 674 O O . GLU A 1 85 ? 5.058 5.477 -7.821 1.00 92.69 85 GLU A O 1
ATOM 679 N N . GLU A 1 86 ? 7.076 6.036 -7.038 1.00 94.38 86 GLU A N 1
ATOM 680 C CA . GLU A 1 86 ? 7.718 6.083 -8.355 1.00 94.38 86 GLU A CA 1
ATOM 681 C C . GLU A 1 86 ? 7.736 4.701 -9.014 1.00 94.38 86 GLU A C 1
ATOM 683 O O . GLU A 1 86 ? 7.436 4.588 -10.198 1.00 94.38 86 GLU A O 1
ATOM 688 N N . THR A 1 87 ? 8.038 3.641 -8.256 1.00 95.00 87 THR A N 1
ATOM 689 C CA . THR A 1 87 ? 7.963 2.260 -8.761 1.00 95.00 87 THR A CA 1
ATOM 690 C C . THR A 1 87 ? 6.553 1.889 -9.182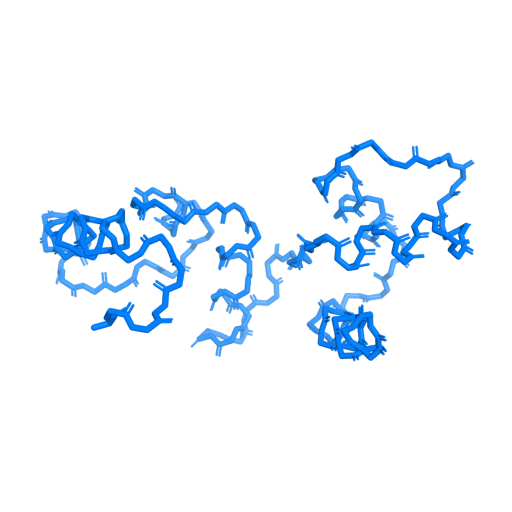 1.00 95.00 87 THR A C 1
ATOM 692 O O . THR A 1 87 ? 6.399 1.264 -10.223 1.00 95.00 87 THR A O 1
ATOM 695 N N . ARG A 1 88 ? 5.531 2.265 -8.403 1.00 94.69 88 ARG A N 1
ATOM 696 C CA . ARG A 1 88 ? 4.131 1.995 -8.738 1.00 94.69 88 ARG A CA 1
ATOM 697 C C . ARG A 1 88 ? 3.803 2.583 -10.102 1.00 94.69 88 ARG A C 1
ATOM 699 O O . ARG A 1 88 ? 3.447 1.834 -11.000 1.00 94.69 88 ARG A O 1
ATOM 706 N N . LYS A 1 89 ? 4.016 3.890 -10.271 1.00 94.31 89 LYS A N 1
ATOM 707 C CA . LYS A 1 89 ? 3.761 4.583 -11.542 1.00 94.31 89 LYS A CA 1
ATOM 708 C C . LYS A 1 89 ? 4.545 3.958 -12.693 1.00 94.31 89 LYS A C 1
ATOM 710 O O . LYS A 1 89 ? 3.969 3.663 -13.729 1.00 94.31 89 LYS A O 1
ATOM 715 N N . ALA A 1 90 ? 5.829 3.675 -12.479 1.00 95.06 90 ALA A N 1
ATOM 716 C CA . ALA A 1 90 ? 6.673 3.075 -13.503 1.00 95.06 90 ALA A CA 1
ATOM 717 C C . ALA A 1 90 ? 6.250 1.644 -13.878 1.00 95.06 90 ALA A C 1
ATOM 719 O O . ALA A 1 90 ? 6.439 1.255 -15.021 1.00 95.06 90 ALA A O 1
ATOM 720 N N . LEU A 1 91 ? 5.699 0.847 -12.954 1.00 94.50 91 LEU A N 1
ATOM 721 C CA . LEU A 1 91 ? 5.120 -0.464 -13.273 1.00 94.50 91 LEU A CA 1
ATOM 722 C C . LEU A 1 91 ? 3.793 -0.311 -14.019 1.00 94.50 91 LEU A C 1
ATOM 724 O O . LEU A 1 91 ? 3.586 -0.972 -15.030 1.00 94.50 91 LEU A O 1
ATOM 728 N N . GLU A 1 92 ? 2.921 0.580 -13.550 1.00 94.75 92 GLU A N 1
ATOM 729 C CA . GLU A 1 92 ? 1.610 0.846 -14.153 1.00 94.75 92 GLU A CA 1
ATOM 730 C C . GLU A 1 92 ? 1.712 1.393 -15.590 1.00 94.75 92 GLU A C 1
ATOM 732 O O . GLU A 1 92 ? 0.794 1.207 -16.383 1.00 94.75 92 GLU A O 1
A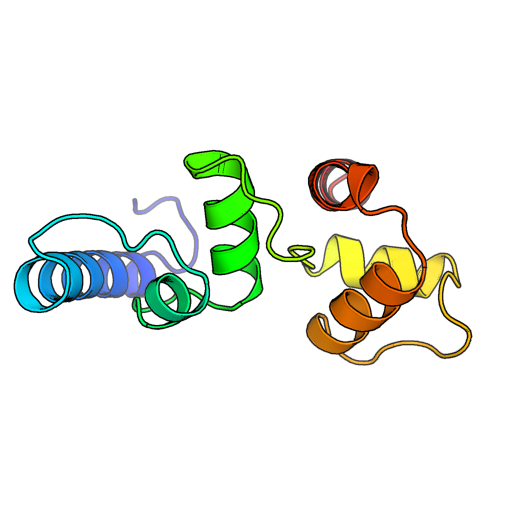TOM 737 N N . GLU A 1 93 ? 2.831 2.026 -15.951 1.00 94.38 93 GLU A N 1
ATOM 738 C CA . GLU A 1 93 ? 3.088 2.537 -17.304 1.00 94.38 93 GLU A CA 1
ATOM 739 C C . GLU A 1 93 ? 3.229 1.445 -18.378 1.00 94.38 93 GLU A C 1
ATOM 741 O O . GLU A 1 93 ? 2.959 1.721 -19.548 1.00 94.38 93 GLU A O 1
ATOM 746 N N . TRP A 1 94 ? 3.667 0.230 -18.029 1.00 94.06 94 TRP A N 1
ATOM 747 C CA . TRP A 1 94 ? 3.948 -0.819 -19.025 1.00 94.06 94 TRP A CA 1
ATOM 748 C C . TRP A 1 94 ? 3.379 -2.197 -18.687 1.00 94.06 94 TRP A C 1
ATOM 750 O O . TRP A 1 94 ? 3.170 -2.998 -19.598 1.00 94.06 94 TRP A O 1
ATOM 760 N N . LEU A 1 95 ? 3.150 -2.505 -17.409 1.00 94.50 95 LEU A N 1
ATOM 761 C CA . LEU A 1 95 ? 2.637 -3.804 -16.993 1.00 94.50 95 LEU A CA 1
ATOM 762 C C . LEU A 1 95 ? 1.155 -3.918 -17.393 1.00 94.50 95 LEU A C 1
ATOM 764 O O . LEU A 1 95 ? 0.371 -3.048 -17.004 1.00 94.50 95 LEU A O 1
ATOM 768 N N . PRO A 1 96 ? 0.741 -4.983 -18.108 1.00 95.62 96 PRO A N 1
ATOM 769 C CA . PRO A 1 96 ? -0.667 -5.236 -18.404 1.00 95.62 96 PRO A CA 1
ATOM 770 C C . PRO A 1 96 ? -1.527 -5.207 -17.138 1.00 95.62 96 PRO A C 1
ATOM 772 O O . PRO A 1 96 ? -1.137 -5.756 -16.103 1.00 95.62 96 PRO A O 1
ATOM 775 N N . ARG A 1 97 ? -2.690 -4.550 -17.209 1.00 93.38 97 ARG A N 1
ATOM 776 C CA . ARG A 1 97 ? -3.530 -4.267 -16.033 1.00 93.38 97 ARG A CA 1
ATOM 777 C C . ARG A 1 97 ? -4.030 -5.536 -15.347 1.00 93.38 97 ARG A C 1
ATOM 779 O O . ARG A 1 97 ? -4.233 -5.542 -14.137 1.00 93.38 97 ARG A O 1
ATOM 786 N N . GLU A 1 98 ? -4.169 -6.614 -16.106 1.00 93.06 98 GLU A N 1
ATOM 787 C CA . GLU A 1 98 ? -4.565 -7.940 -15.635 1.00 93.06 98 GLU A CA 1
ATOM 788 C C . GLU A 1 98 ? -3.557 -8.511 -14.624 1.00 93.06 98 GLU A C 1
ATOM 790 O O . GLU A 1 98 ? -3.935 -9.271 -13.740 1.00 93.06 98 GLU A O 1
ATOM 795 N N . LEU A 1 99 ? -2.286 -8.097 -14.700 1.00 94.06 99 LEU A N 1
ATOM 796 C CA . LEU A 1 99 ? -1.205 -8.582 -13.836 1.00 94.06 99 LEU A CA 1
ATOM 797 C C . LEU A 1 99 ? -0.989 -7.725 -12.580 1.00 94.06 99 LEU A C 1
ATOM 799 O O . LEU A 1 99 ? -0.158 -8.062 -11.734 1.00 94.06 99 LEU A O 1
ATOM 803 N N . TRP A 1 100 ? -1.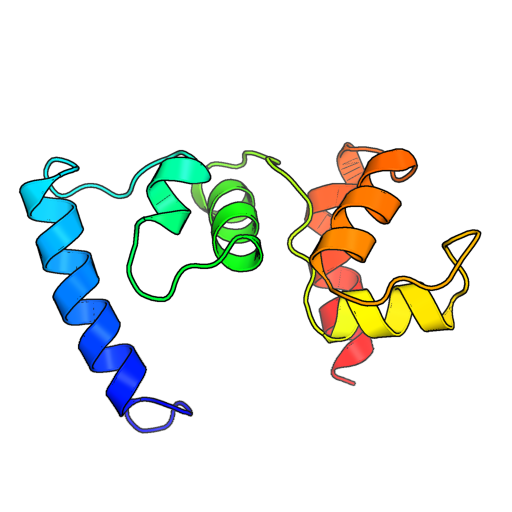698 -6.602 -12.437 1.00 94.44 100 TRP A N 1
ATOM 804 C CA . TRP A 1 100 ? -1.470 -5.655 -11.338 1.00 94.44 100 TRP A CA 1
ATOM 805 C C . TRP A 1 100 ? -1.838 -6.222 -9.963 1.00 94.44 100 TRP A C 1
ATOM 807 O O . TRP A 1 100 ? -1.203 -5.854 -8.974 1.00 94.44 100 TRP A O 1
ATOM 817 N N . SER A 1 101 ? -2.830 -7.114 -9.895 1.00 90.94 101 SER A N 1
ATOM 818 C CA . SER A 1 101 ? -3.185 -7.812 -8.652 1.00 90.94 101 SER A CA 1
ATOM 819 C C . SER A 1 101 ? -2.113 -8.847 -8.278 1.00 90.94 101 SER A C 1
ATOM 821 O O . SER A 1 101 ? -1.633 -8.895 -7.144 1.00 90.94 101 SER A O 1
ATOM 823 N N . GLU A 1 102 ? -1.640 -9.621 -9.259 1.00 90.88 102 GLU A N 1
ATOM 824 C CA . GLU A 1 102 ? -0.735 -10.752 -9.028 1.00 90.88 102 GLU A CA 1
ATOM 825 C C . GLU A 1 102 ? 0.703 -10.329 -8.701 1.00 90.88 102 GLU A C 1
ATOM 827 O O . GLU A 1 102 ? 1.370 -10.962 -7.877 1.00 90.88 102 GLU A O 1
ATOM 832 N N . ILE A 1 103 ? 1.197 -9.247 -9.313 1.00 91.06 103 ILE A N 1
ATOM 833 C CA . ILE A 1 103 ? 2.608 -8.849 -9.205 1.00 91.06 103 ILE A CA 1
ATOM 834 C C . ILE A 1 103 ? 3.062 -8.619 -7.760 1.00 91.06 103 ILE A C 1
ATOM 836 O O . ILE A 1 103 ? 4.196 -8.961 -7.415 1.00 91.06 103 ILE A O 1
ATOM 840 N N . ASN A 1 104 ? 2.197 -8.070 -6.896 1.00 87.38 104 ASN A N 1
ATOM 841 C CA . ASN A 1 104 ? 2.549 -7.888 -5.491 1.00 87.38 104 ASN A CA 1
ATOM 842 C C . ASN A 1 104 ? 2.792 -9.246 -4.820 1.00 87.38 104 ASN A C 1
ATOM 844 O O . ASN A 1 104 ? 3.867 -9.464 -4.265 1.00 87.38 104 ASN A O 1
ATOM 848 N N . TRP A 1 105 ? 1.832 -10.165 -4.919 1.00 86.62 105 TRP A N 1
ATOM 849 C CA . TRP A 1 105 ? 1.911 -11.481 -4.286 1.00 86.62 105 TRP A CA 1
ATOM 850 C C . TRP A 1 105 ? 3.129 -12.277 -4.761 1.00 86.62 105 TRP A C 1
ATOM 852 O O . TRP A 1 105 ? 3.858 -12.834 -3.938 1.00 86.62 105 TRP A O 1
ATOM 862 N N . LEU A 1 106 ? 3.397 -12.267 -6.070 1.00 89.69 106 LEU A N 1
ATOM 863 C CA . LEU A 1 106 ? 4.524 -12.982 -6.671 1.00 89.69 106 LEU A CA 1
ATOM 864 C C . LEU A 1 106 ? 5.875 -12.472 -6.152 1.00 89.69 106 LEU A C 1
ATOM 866 O O . LEU A 1 106 ? 6.722 -13.255 -5.719 1.00 89.69 106 LEU A O 1
ATOM 870 N N . LEU A 1 107 ? 6.082 -11.154 -6.162 1.00 88.69 107 LEU A N 1
ATOM 871 C CA . LEU A 1 107 ? 7.373 -10.569 -5.795 1.00 88.69 107 LEU A CA 1
ATOM 872 C C . LEU A 1 107 ? 7.592 -10.501 -4.287 1.00 88.69 107 LEU A C 1
ATOM 874 O O . LEU A 1 107 ? 8.734 -10.608 -3.837 1.00 88.69 107 LEU A O 1
ATOM 878 N N . VAL A 1 108 ? 6.530 -10.342 -3.495 1.00 86.38 108 VAL A N 1
ATOM 879 C CA . VAL A 1 108 ? 6.628 -10.437 -2.035 1.00 86.38 108 VAL A CA 1
ATOM 880 C C . VAL A 1 108 ? 6.981 -11.862 -1.628 1.00 86.38 108 VAL A C 1
ATOM 882 O O . VAL A 1 108 ? 7.931 -12.039 -0.868 1.00 86.38 108 VAL A O 1
ATOM 885 N N . GLY A 1 109 ? 6.291 -12.866 -2.180 1.00 83.19 109 GLY A N 1
ATOM 886 C CA . GLY A 1 109 ? 6.585 -14.276 -1.916 1.00 83.19 109 GLY A CA 1
ATOM 887 C C . GLY A 1 109 ? 8.018 -14.654 -2.289 1.00 83.19 109 GLY A C 1
ATOM 888 O O . GLY A 1 109 ? 8.714 -15.280 -1.494 1.00 83.19 109 GLY A O 1
ATOM 889 N N . PHE A 1 110 ? 8.493 -14.199 -3.451 1.00 85.12 110 PHE A N 1
ATOM 890 C CA . PHE A 1 110 ? 9.881 -14.402 -3.871 1.00 85.12 110 PHE A CA 1
ATOM 891 C C . PHE A 1 110 ? 10.887 -13.643 -2.992 1.00 85.12 110 PHE A C 1
ATOM 893 O O . PHE A 1 110 ? 11.953 -14.153 -2.677 1.00 85.12 110 PHE A O 1
ATOM 900 N N . GLY A 1 111 ? 10.573 -12.409 -2.591 1.00 77.94 111 GLY A N 1
ATOM 901 C CA . GLY A 1 111 ? 11.504 -11.532 -1.885 1.00 77.94 111 GLY A CA 1
ATOM 902 C C . GLY A 1 111 ? 11.637 -11.762 -0.380 1.00 77.94 111 GLY A C 1
ATOM 903 O O . GLY A 1 111 ? 12.461 -11.069 0.233 1.00 77.94 111 GLY A O 1
ATOM 904 N N . GLN A 1 112 ? 10.790 -12.612 0.205 1.00 77.31 112 GLN A N 1
ATOM 905 C CA . GLN A 1 112 ? 10.809 -13.011 1.618 1.00 77.31 112 GLN A CA 1
ATOM 906 C C . GLN A 1 112 ? 11.569 -14.319 1.877 1.00 77.31 112 GLN A C 1
ATOM 908 O O . GLN A 1 112 ? 11.896 -14.586 3.033 1.00 77.31 112 GLN A O 1
ATOM 913 N N . GLN A 1 113 ? 11.829 -15.102 0.827 1.00 58.47 113 GLN A N 1
ATOM 914 C CA . GLN A 1 1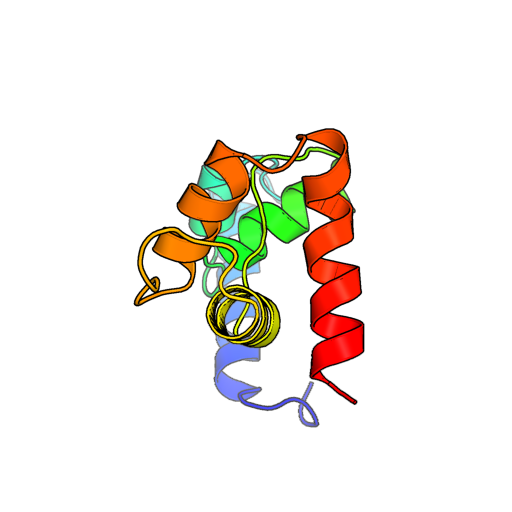13 ? 12.723 -16.262 0.852 1.00 58.47 113 GLN A CA 1
ATOM 915 C C . GLN A 1 113 ? 14.183 -15.805 0.765 1.00 58.47 113 GLN A C 1
ATOM 917 O O . GLN A 1 113 ? 15.026 -16.464 1.410 1.00 58.47 113 GLN A O 1
#